Protein AF-A0A377XLL4-F1 (afdb_monomer)

pLDDT: mean 74.15, std 14.85, range [44.78, 93.25]

Solvent-accessible surface area (backbone atoms only — not comparable to full-atom values): 8878 Å² total; per-residue (Å²): 136,79,81,67,63,63,63,55,66,73,68,58,75,68,44,77,50,77,46,79,46,88,62,40,60,24,64,62,47,34,65,64,50,58,79,74,49,58,101,82,34,48,68,43,48,42,79,92,71,27,22,37,39,40,33,27,49,80,82,51,47,65,57,53,51,52,51,53,56,68,60,42,49,79,80,82,84,80,87,85,85,81,85,87,83,84,81,74,84,82,83,76,80,70,84,56,77,51,78,52,80,68,82,76,92,68,77,95,84,69,95,72,87,76,68,77,52,78,56,83,62,77,88,80,81,88,72,84,85,79,130

Organism: Klebsiella pneumoniae (NCBI:txid573)

Structure (mmCIF, N/CA/C/O backbone):
data_AF-A0A377XLL4-F1
#
_entry.id   AF-A0A377XLL4-F1
#
loop_
_atom_site.group_PDB
_atom_site.id
_atom_site.type_symbol
_atom_site.label_atom_id
_atom_site.label_alt_id
_atom_site.label_comp_id
_atom_site.label_asym_id
_atom_site.label_entity_id
_atom_site.label_seq_id
_atom_site.pdbx_PDB_ins_code
_atom_site.Cartn_x
_atom_site.Cartn_y
_atom_site.Cartn_z
_atom_site.occupancy
_atom_site.B_iso_or_equiv
_atom_site.auth_seq_id
_atom_site.auth_comp_id
_atom_site.auth_asym_id
_atom_site.auth_atom_id
_atom_site.pdbx_PDB_model_num
ATOM 1 N N . MET A 1 1 ? -34.775 22.645 13.229 1.00 46.94 1 MET A N 1
ATOM 2 C CA . MET A 1 1 ? -33.430 22.134 12.867 1.00 46.94 1 MET A CA 1
ATOM 3 C C . MET A 1 1 ? -32.904 21.303 14.045 1.00 46.94 1 MET A C 1
ATOM 5 O O . MET A 1 1 ? -32.614 21.874 15.082 1.00 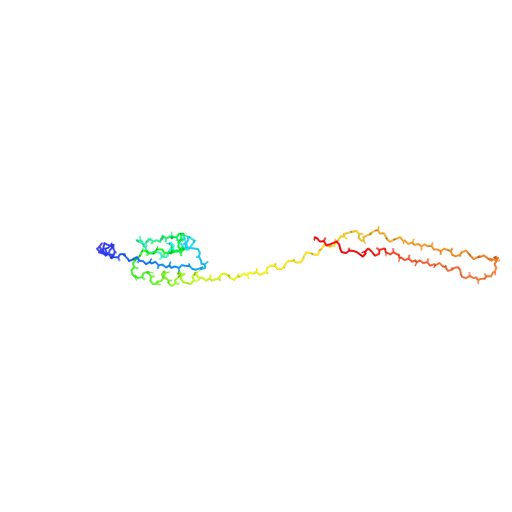46.94 1 MET A O 1
ATOM 9 N N . LYS A 1 2 ? -32.952 19.959 13.990 1.00 44.78 2 LYS A N 1
ATOM 10 C CA . LYS A 1 2 ? -32.776 19.084 15.178 1.00 44.78 2 LYS A CA 1
ATOM 11 C C . LYS A 1 2 ? -31.280 18.824 15.485 1.00 44.78 2 LYS A C 1
ATOM 13 O O . LYS A 1 2 ? -30.652 18.095 14.716 1.00 44.78 2 LYS A O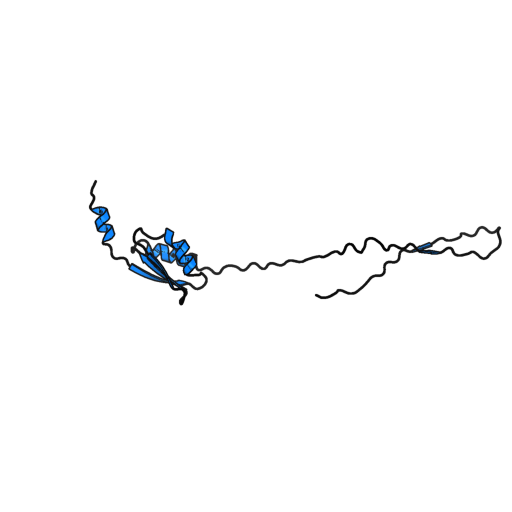 1
ATOM 18 N N . PRO A 1 3 ? -30.711 19.306 16.611 1.00 57.09 3 PRO A N 1
ATOM 19 C CA . PRO A 1 3 ? -29.283 19.140 16.934 1.00 57.09 3 PRO A CA 1
ATOM 20 C C . PRO A 1 3 ? -28.869 17.698 17.314 1.00 57.09 3 PRO A C 1
ATOM 22 O O . PRO A 1 3 ? -27.685 17.401 17.449 1.00 57.09 3 PRO A O 1
ATOM 25 N N . ASN A 1 4 ? -29.818 16.759 17.421 1.00 60.62 4 ASN A N 1
ATOM 26 C CA . ASN A 1 4 ? -29.582 15.390 17.908 1.00 60.62 4 ASN A CA 1
ATOM 27 C C . ASN A 1 4 ? -29.058 14.374 16.873 1.00 60.62 4 ASN A C 1
ATOM 29 O O . ASN A 1 4 ? -28.800 13.224 17.230 1.00 60.62 4 ASN A O 1
ATOM 33 N N . ARG A 1 5 ? -28.909 14.733 15.589 1.00 61.66 5 ARG A N 1
ATOM 34 C CA . ARG A 1 5 ? -28.422 13.778 14.567 1.00 61.66 5 ARG A CA 1
ATOM 35 C C . ARG A 1 5 ? -26.896 13.620 14.593 1.00 61.66 5 ARG A C 1
ATOM 37 O O . ARG A 1 5 ? -26.409 12.509 14.420 1.00 61.66 5 ARG A O 1
ATOM 44 N N . ARG A 1 6 ? -26.161 14.701 14.890 1.00 59.94 6 ARG A N 1
ATOM 45 C CA . ARG A 1 6 ? -24.685 14.715 14.958 1.00 59.94 6 ARG A CA 1
ATOM 46 C C . ARG A 1 6 ? -24.147 13.875 16.124 1.00 59.94 6 ARG A C 1
ATOM 48 O O . ARG A 1 6 ? -23.275 13.043 15.912 1.00 59.94 6 ARG A O 1
ATOM 55 N N . LYS A 1 7 ? -24.759 13.999 17.311 1.00 56.84 7 LYS A N 1
ATOM 56 C CA . LYS A 1 7 ? -24.379 13.220 18.506 1.00 56.84 7 LYS A CA 1
ATOM 57 C C . LYS A 1 7 ? -24.560 11.709 18.327 1.00 56.84 7 LYS A C 1
ATOM 59 O O . LYS A 1 7 ? -23.756 10.935 18.825 1.00 56.84 7 LYS A O 1
ATOM 64 N N . ARG A 1 8 ? -25.591 11.279 17.587 1.00 58.38 8 ARG A N 1
ATOM 65 C CA . ARG A 1 8 ? -25.831 9.851 17.324 1.00 58.38 8 ARG A CA 1
ATOM 66 C C . ARG A 1 8 ? -24.768 9.243 16.416 1.00 58.38 8 ARG A C 1
ATOM 68 O O . ARG A 1 8 ? -24.333 8.137 16.691 1.00 58.38 8 ARG A O 1
ATOM 75 N N . LEU A 1 9 ? -24.331 9.979 15.390 1.00 58.22 9 LEU A N 1
ATOM 76 C CA . LEU A 1 9 ? -23.264 9.538 14.483 1.00 58.22 9 LEU A CA 1
ATOM 77 C C . LEU A 1 9 ? -21.913 9.396 15.208 1.00 58.22 9 LEU A C 1
ATOM 79 O O . LEU A 1 9 ? -21.134 8.506 14.894 1.00 58.22 9 LEU A O 1
ATOM 83 N N . GLN A 1 10 ? -21.677 10.213 16.239 1.00 60.38 10 GLN A N 1
ATOM 84 C CA . GLN A 1 10 ? -20.501 10.120 17.113 1.00 60.38 10 GLN A CA 1
ATOM 85 C C . GLN A 1 10 ? -20.469 8.881 18.028 1.00 60.38 10 GLN A C 1
ATOM 87 O O . GLN A 1 10 ? -19.409 8.565 18.558 1.00 60.38 10 GLN A O 1
ATOM 92 N N . ASN A 1 11 ? -21.583 8.165 18.203 1.00 61.16 11 ASN A N 1
ATOM 93 C CA . ASN A 1 11 ? -21.650 6.972 19.054 1.00 61.16 11 ASN A CA 1
ATOM 94 C C . ASN A 1 11 ? -21.684 5.655 18.266 1.00 61.16 11 ASN A C 1
ATOM 96 O O . ASN A 1 11 ? -21.846 4.600 18.877 1.00 61.16 11 ASN A O 1
ATOM 100 N N . LEU A 1 12 ? -21.535 5.678 16.934 1.00 69.50 12 LEU A N 1
ATOM 101 C CA . LEU A 1 12 ? -21.358 4.426 16.198 1.00 69.50 12 LEU A CA 1
ATOM 102 C C . LEU A 1 12 ? -19.985 3.814 16.525 1.00 69.50 12 LEU A C 1
ATOM 104 O O . LEU A 1 12 ? -19.007 4.563 16.679 1.00 69.50 12 LEU A O 1
ATOM 108 N N . PRO A 1 13 ? -19.915 2.475 16.648 1.00 77.75 13 PRO A N 1
ATOM 109 C CA . PRO A 1 13 ? -18.663 1.780 16.887 1.00 77.75 13 PRO A CA 1
ATOM 110 C C . PRO A 1 13 ? -17.757 1.937 15.665 1.00 77.75 13 PRO A C 1
ATOM 112 O O . PRO A 1 13 ? -18.145 1.603 14.546 1.00 77.75 13 PRO A O 1
ATOM 115 N N . LEU A 1 14 ? -16.549 2.446 15.900 1.00 84.25 14 LEU A N 1
ATOM 116 C CA . LEU A 1 14 ? -15.487 2.428 14.901 1.00 84.25 14 LEU A CA 1
ATOM 117 C C . LEU A 1 14 ? -14.989 0.993 14.770 1.00 84.25 14 LEU A C 1
ATOM 119 O O . LEU A 1 14 ? -14.726 0.334 15.779 1.00 84.25 14 LEU A O 1
ATOM 123 N N . GLN A 1 15 ? -14.852 0.526 13.540 1.00 87.62 15 GLN A N 1
ATOM 124 C CA . GLN A 1 15 ? -14.301 -0.786 13.240 1.00 87.62 15 GLN A CA 1
ATOM 125 C C . GLN A 1 15 ? -12.845 -0.620 12.815 1.00 87.62 15 GLN A C 1
ATOM 127 O O . GLN A 1 15 ? -12.491 0.363 12.164 1.00 87.62 15 GLN A O 1
ATOM 132 N N . ALA A 1 16 ? -11.999 -1.554 13.242 1.00 88.94 16 ALA A N 1
ATOM 133 C CA . ALA A 1 16 ? -10.591 -1.583 12.882 1.00 88.94 16 ALA A CA 1
ATOM 134 C C . ALA A 1 16 ? -10.344 -2.747 11.922 1.00 88.94 16 ALA A C 1
ATOM 136 O O . ALA A 1 16 ? -10.656 -3.892 12.247 1.00 88.94 16 ALA A O 1
ATOM 137 N N . GLU A 1 17 ? -9.767 -2.448 10.766 1.00 88.69 17 GLU A N 1
ATOM 138 C CA . GLU A 1 17 ? -9.317 -3.426 9.786 1.00 88.69 17 GLU A CA 1
ATOM 139 C C . GLU A 1 17 ? -7.832 -3.230 9.486 1.00 88.69 17 GLU A C 1
ATOM 141 O O . GLU A 1 17 ? -7.290 -2.128 9.569 1.00 88.69 17 GLU A O 1
ATOM 146 N N . SER A 1 18 ? -7.164 -4.323 9.129 1.00 90.19 18 SER A N 1
ATOM 147 C CA . SER A 1 18 ? -5.763 -4.314 8.720 1.00 90.19 18 SER A CA 1
ATOM 148 C C . SER A 1 18 ? -5.622 -4.906 7.326 1.00 90.19 18 SER A C 1
ATOM 150 O O . SER A 1 18 ? -6.103 -6.015 7.084 1.00 90.19 18 SE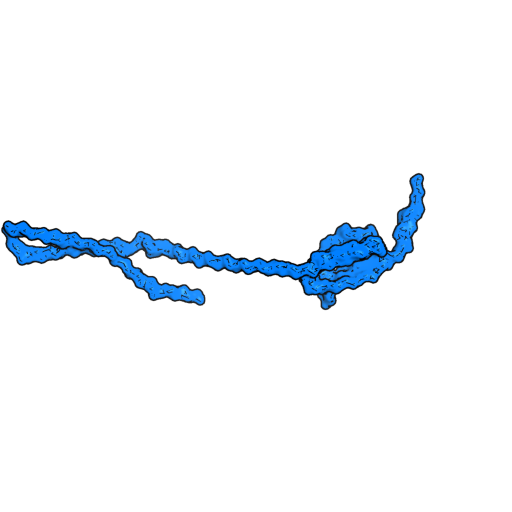R A O 1
ATOM 152 N N . VAL A 1 19 ? -4.913 -4.211 6.443 1.00 90.38 19 VAL A N 1
ATOM 153 C CA . VAL A 1 19 ? -4.617 -4.651 5.074 1.00 90.38 19 VAL A CA 1
ATOM 154 C C . VAL A 1 19 ? -3.105 -4.809 4.932 1.00 90.38 19 VAL A C 1
ATOM 156 O O . VAL A 1 19 ? -2.351 -3.948 5.374 1.00 90.38 19 VAL A O 1
ATOM 159 N N . THR A 1 20 ? -2.652 -5.928 4.365 1.00 91.56 20 THR A N 1
ATOM 160 C CA . THR A 1 20 ? -1.223 -6.157 4.082 1.00 91.56 20 THR A CA 1
ATOM 161 C C . THR A 1 20 ? -0.938 -5.776 2.638 1.00 91.56 20 THR A C 1
ATOM 163 O O . THR A 1 20 ? -1.685 -6.201 1.759 1.00 91.56 20 THR A O 1
ATOM 166 N N . LEU A 1 21 ? 0.114 -4.988 2.421 1.00 90.12 21 LEU A N 1
ATOM 167 C CA . LEU A 1 21 ? 0.526 -4.484 1.112 1.00 90.12 21 LEU A CA 1
ATOM 168 C C . LEU A 1 21 ? 1.786 -5.219 0.645 1.00 90.12 21 LEU A C 1
ATOM 170 O O . LEU A 1 21 ? 2.666 -5.523 1.458 1.00 90.12 21 LEU A O 1
ATOM 174 N N . HIS A 1 22 ? 1.874 -5.511 -0.649 1.00 89.31 22 HIS A N 1
ATOM 175 C CA . HIS A 1 22 ? 2.945 -6.336 -1.223 1.00 89.31 22 HIS A CA 1
ATOM 176 C C . HIS A 1 22 ? 3.889 -5.533 -2.114 1.00 89.31 22 HIS A C 1
ATOM 178 O O . HIS A 1 22 ? 5.093 -5.777 -2.101 1.00 89.31 22 HIS A O 1
ATOM 184 N N . PHE A 1 23 ? 3.350 -4.586 -2.875 1.00 86.69 23 PHE A N 1
ATOM 185 C CA . PHE A 1 23 ? 4.079 -3.785 -3.852 1.00 86.69 23 PHE A CA 1
ATOM 186 C C . PHE A 1 23 ? 4.216 -2.334 -3.397 1.00 86.69 23 PHE A C 1
ATOM 188 O O . PHE A 1 23 ? 5.275 -1.736 -3.575 1.00 86.69 23 PHE A O 1
ATOM 195 N N . ALA A 1 24 ? 3.167 -1.773 -2.796 1.00 87.44 24 ALA A N 1
ATOM 196 C CA . ALA A 1 24 ? 3.152 -0.383 -2.364 1.00 87.44 24 ALA A CA 1
ATOM 197 C C . ALA A 1 24 ? 3.641 -0.199 -0.914 1.00 87.44 24 ALA A C 1
ATOM 199 O O . ALA A 1 24 ? 3.489 -1.084 -0.069 1.00 87.44 24 ALA A O 1
ATOM 200 N N . ASP A 1 25 ? 4.210 0.973 -0.615 1.00 89.75 25 ASP A N 1
ATOM 201 C CA . ASP A 1 25 ? 4.666 1.340 0.732 1.00 89.75 25 ASP A CA 1
ATOM 202 C C . ASP A 1 25 ? 3.487 1.823 1.595 1.00 89.75 25 ASP A C 1
ATOM 204 O O . ASP A 1 25 ? 2.790 2.787 1.252 1.00 89.75 25 ASP A O 1
ATOM 208 N N . ALA A 1 26 ? 3.270 1.169 2.740 1.00 90.62 26 ALA A N 1
ATOM 209 C CA . ALA A 1 26 ? 2.219 1.511 3.691 1.00 90.62 26 ALA A CA 1
ATOM 210 C C . ALA A 1 26 ? 2.296 2.961 4.192 1.00 90.62 26 ALA A C 1
ATOM 212 O O . ALA A 1 26 ? 1.253 3.564 4.445 1.00 90.62 26 ALA A O 1
ATOM 213 N N . GLU A 1 27 ? 3.491 3.536 4.347 1.00 91.25 27 GLU A N 1
ATOM 214 C CA . GLU A 1 27 ? 3.678 4.900 4.852 1.00 91.25 27 GLU A CA 1
ATOM 215 C C . GLU A 1 27 ? 3.220 5.945 3.823 1.00 91.25 27 GLU A C 1
ATOM 217 O O . GLU A 1 27 ? 2.544 6.919 4.167 1.00 91.25 27 GLU A O 1
ATOM 222 N N . GLU A 1 28 ? 3.497 5.699 2.544 1.00 89.62 28 GLU A N 1
ATOM 223 C CA . GLU A 1 28 ? 3.035 6.537 1.434 1.00 89.62 28 GLU A CA 1
ATOM 224 C C . GLU A 1 28 ? 1.525 6.387 1.197 1.00 89.62 28 GLU A C 1
ATOM 226 O O . GLU A 1 28 ? 0.808 7.377 0.985 1.00 89.62 28 GLU A O 1
ATOM 231 N N . LEU A 1 29 ? 0.993 5.167 1.329 1.00 88.69 29 LEU A N 1
ATOM 232 C CA . LEU A 1 29 ? -0.452 4.944 1.294 1.00 88.69 29 LEU A CA 1
ATOM 233 C C . LEU A 1 29 ? -1.156 5.614 2.480 1.00 88.69 29 LEU A C 1
ATOM 235 O O . LEU A 1 29 ? -2.208 6.220 2.304 1.00 88.69 29 LEU A O 1
ATOM 239 N N . ALA A 1 30 ? -0.581 5.602 3.682 1.00 90.31 30 ALA A N 1
ATOM 240 C CA . ALA A 1 30 ? -1.184 6.280 4.828 1.00 90.31 30 ALA A CA 1
ATOM 241 C C . ALA A 1 30 ? -1.285 7.804 4.629 1.00 90.31 30 ALA A C 1
ATOM 243 O O . ALA A 1 30 ? -2.289 8.416 5.006 1.00 90.31 30 ALA A O 1
ATOM 244 N N . LYS A 1 31 ? -0.287 8.423 3.987 1.00 89.44 31 LYS A N 1
ATOM 245 C CA . LYS A 1 31 ? -0.300 9.861 3.660 1.00 89.44 31 LYS A CA 1
ATOM 246 C C . LYS A 1 31 ? -1.351 10.204 2.601 1.00 89.44 31 LYS A C 1
ATOM 248 O O . LYS A 1 31 ? -2.055 11.205 2.736 1.00 89.44 31 LYS A O 1
ATOM 253 N N . SER A 1 32 ? -1.473 9.385 1.558 1.00 88.31 32 SER A N 1
ATOM 254 C CA . SER A 1 32 ? -2.428 9.612 0.462 1.00 88.31 32 SER A CA 1
ATOM 255 C C . SER A 1 32 ? -3.875 9.280 0.854 1.00 88.31 32 SER A C 1
ATOM 257 O O . SER A 1 32 ? -4.791 10.050 0.554 1.00 88.31 32 SER A O 1
ATOM 259 N N . GLY A 1 33 ? -4.076 8.192 1.600 1.00 83.56 33 GLY A N 1
ATOM 260 C CA . GLY A 1 33 ? -5.378 7.695 2.048 1.00 83.56 33 GLY A CA 1
ATOM 261 C C . GLY A 1 33 ? -6.022 8.509 3.169 1.00 83.56 33 GLY A C 1
ATOM 262 O O . GLY A 1 33 ? -7.229 8.406 3.382 1.00 83.56 33 GLY A O 1
ATOM 263 N N . GLY A 1 34 ? -5.267 9.378 3.851 1.00 84.56 34 GLY A N 1
ATOM 264 C CA . GLY A 1 34 ? -5.792 10.230 4.923 1.00 84.56 34 GLY A CA 1
ATOM 265 C C . GLY A 1 34 ? -6.962 11.132 4.498 1.00 84.56 34 GLY A C 1
ATOM 266 O O . GLY A 1 34 ? -7.808 11.473 5.320 1.00 84.56 34 GLY A O 1
ATOM 267 N N . LYS A 1 35 ? -7.060 11.476 3.206 1.00 83.81 35 LYS A N 1
ATOM 268 C CA . LYS A 1 35 ? -8.155 12.292 2.647 1.00 83.81 35 LYS A CA 1
ATOM 269 C C . LYS A 1 35 ? -9.468 11.526 2.455 1.00 83.81 35 LYS A C 1
ATOM 271 O O . LYS A 1 35 ? -10.505 12.156 2.279 1.00 83.81 35 LYS A O 1
ATOM 276 N N . LEU A 1 36 ? -9.418 10.195 2.449 1.00 84.19 36 LEU A N 1
ATOM 277 C CA . LEU A 1 36 ? -10.570 9.323 2.202 1.00 84.19 36 LEU A CA 1
ATOM 278 C C . LEU A 1 36 ? -11.287 8.912 3.500 1.00 84.19 36 LEU A C 1
ATOM 280 O O . LEU A 1 36 ? -12.350 8.298 3.442 1.00 84.19 36 LEU A O 1
ATOM 284 N N . LEU A 1 37 ? -10.711 9.248 4.659 1.00 86.44 37 LEU A N 1
ATOM 285 C CA . LEU A 1 37 ? -11.240 8.915 5.981 1.00 86.44 37 LEU A CA 1
ATOM 286 C C . LEU A 1 37 ? -12.479 9.746 6.349 1.00 86.44 37 LEU A C 1
ATOM 288 O O . LEU A 1 37 ? -12.617 10.911 5.969 1.00 86.44 37 LEU A O 1
ATOM 292 N N . SER A 1 38 ? -13.346 9.175 7.186 1.00 85.19 38 SER A N 1
ATOM 293 C CA . SER A 1 38 ? -14.406 9.916 7.883 1.00 85.19 38 SER A CA 1
ATOM 294 C C . SER A 1 38 ? -13.816 10.930 8.870 1.00 85.19 38 SER A C 1
ATOM 296 O O . SER A 1 38 ? -12.668 10.834 9.301 1.00 85.19 38 SER A O 1
ATOM 298 N N . ALA A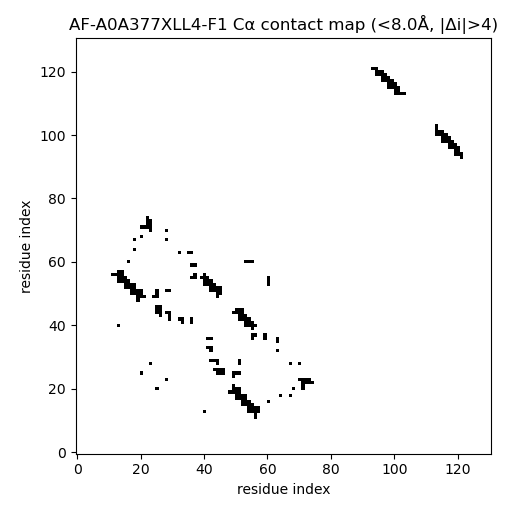 1 39 ? -14.646 11.854 9.359 1.00 83.69 39 ALA A N 1
ATOM 299 C CA . ALA A 1 39 ? -14.256 12.871 10.343 1.00 83.69 39 ALA A CA 1
ATOM 300 C C . ALA A 1 39 ? -13.721 12.307 11.681 1.00 83.69 39 ALA A C 1
ATOM 302 O O . ALA A 1 39 ? -13.184 13.054 12.495 1.00 83.69 39 ALA A O 1
ATOM 303 N N . ARG A 1 40 ? -13.919 11.009 11.944 1.00 82.88 40 ARG A N 1
ATOM 304 C CA . ARG A 1 40 ? -13.427 10.287 13.132 1.00 82.88 40 ARG A CA 1
ATOM 305 C C . ARG A 1 40 ? -12.463 9.149 12.782 1.00 82.88 40 ARG A C 1
ATOM 307 O O . ARG A 1 40 ? -12.050 8.423 13.687 1.00 82.88 40 ARG A O 1
ATOM 314 N N . GLY A 1 41 ? -12.189 8.954 11.494 1.00 86.31 41 GLY A N 1
ATOM 315 C CA . GLY A 1 41 ? -11.357 7.873 11.002 1.00 86.31 41 GLY A CA 1
ATOM 316 C C . GLY A 1 41 ? -9.884 8.129 11.306 1.00 86.31 41 GLY A C 1
ATOM 317 O O . GLY A 1 41 ? -9.438 9.274 11.361 1.00 86.31 41 GLY A O 1
ATOM 318 N N . HIS A 1 42 ? -9.124 7.060 11.510 1.00 89.50 42 HIS A N 1
ATOM 319 C CA . HIS A 1 42 ? -7.675 7.112 11.654 1.00 89.50 42 HIS A CA 1
ATOM 320 C C . HIS A 1 42 ? -7.035 6.050 10.766 1.00 89.50 42 HIS A C 1
ATOM 322 O O . HIS A 1 42 ? -7.423 4.883 10.796 1.00 89.50 42 HIS A O 1
ATOM 328 N N . LEU A 1 43 ? -6.026 6.469 10.007 1.00 90.88 43 LEU A N 1
ATOM 329 C CA . LEU A 1 43 ? -5.161 5.602 9.217 1.00 90.88 43 LEU A CA 1
ATOM 330 C C . LEU A 1 43 ? -3.754 5.585 9.817 1.00 90.88 43 LEU A C 1
ATOM 332 O O . LEU A 1 43 ? -3.239 6.643 10.177 1.00 90.88 43 LEU A O 1
ATOM 336 N N . MET A 1 44 ? -3.153 4.409 9.958 1.00 91.19 44 MET A N 1
ATOM 337 C CA . MET A 1 44 ? -1.803 4.233 10.492 1.00 91.19 44 MET A CA 1
ATOM 338 C C . MET A 1 44 ? -1.056 3.176 9.681 1.00 91.19 44 MET A C 1
ATOM 340 O O . MET A 1 44 ? -1.628 2.151 9.323 1.00 91.19 44 MET A O 1
ATOM 344 N N . ALA A 1 45 ? 0.221 3.416 9.403 1.00 93.06 45 ALA A N 1
ATOM 345 C CA . ALA A 1 45 ? 1.088 2.456 8.732 1.00 93.06 45 ALA A CA 1
ATOM 346 C C . ALA A 1 45 ? 1.972 1.728 9.751 1.00 93.06 45 ALA A C 1
ATOM 348 O O . ALA A 1 45 ? 2.614 2.368 10.584 1.00 93.06 45 ALA A O 1
ATOM 349 N N . ASP A 1 46 ? 2.039 0.400 9.664 1.00 93.25 46 ASP A N 1
ATOM 350 C CA . ASP A 1 46 ? 3.080 -0.403 10.303 1.00 93.25 46 ASP A CA 1
ATOM 351 C C . ASP A 1 46 ? 4.175 -0.720 9.279 1.00 93.25 46 ASP A C 1
ATOM 353 O O . ASP A 1 46 ? 4.038 -1.611 8.436 1.00 93.25 46 ASP A O 1
ATOM 357 N N . LYS A 1 47 ? 5.293 0.000 9.401 1.00 89.31 47 LYS A N 1
ATOM 358 C CA . LYS A 1 47 ? 6.476 -0.135 8.547 1.00 89.31 47 LYS A CA 1
ATOM 359 C C . LYS A 1 47 ? 7.140 -1.508 8.641 1.00 89.31 47 LYS A C 1
ATOM 361 O O . LYS A 1 47 ? 7.712 -1.979 7.666 1.00 89.31 47 LYS A O 1
ATOM 366 N N . ARG A 1 48 ? 7.081 -2.173 9.799 1.00 91.44 48 ARG A N 1
ATOM 367 C CA . ARG A 1 48 ? 7.763 -3.461 10.000 1.00 91.44 48 ARG A CA 1
ATOM 368 C C . ARG A 1 48 ? 7.095 -4.580 9.205 1.00 91.44 48 ARG A C 1
ATOM 370 O O . ARG A 1 48 ? 7.768 -5.517 8.791 1.00 91.44 48 ARG A O 1
ATOM 377 N N . THR A 1 49 ? 5.775 -4.512 9.042 1.00 90.94 49 THR A N 1
ATOM 378 C CA . THR A 1 49 ? 4.985 -5.550 8.360 1.00 90.94 49 THR A CA 1
ATOM 379 C C . THR A 1 49 ? 4.395 -5.102 7.030 1.00 90.94 49 THR A C 1
ATOM 381 O O . THR A 1 49 ? 3.683 -5.884 6.406 1.00 90.94 49 THR A O 1
ATOM 384 N N . ASN A 1 50 ? 4.688 -3.868 6.607 1.00 91.88 50 ASN A N 1
ATOM 385 C CA . ASN A 1 50 ? 4.063 -3.197 5.471 1.00 91.88 50 ASN A CA 1
ATOM 386 C C . ASN A 1 50 ? 2.528 -3.324 5.499 1.00 91.88 50 ASN A C 1
ATOM 388 O O . ASN A 1 50 ? 1.882 -3.767 4.547 1.00 91.88 50 ASN A O 1
ATOM 392 N N . ARG A 1 51 ? 1.940 -3.007 6.659 1.00 92.75 51 ARG A N 1
ATOM 393 C CA . ARG A 1 51 ? 0.494 -3.107 6.888 1.00 92.75 51 ARG A CA 1
ATOM 394 C C . ARG A 1 51 ? -0.133 -1.743 7.072 1.00 92.75 51 ARG A C 1
ATOM 396 O O . ARG A 1 51 ? 0.379 -0.901 7.805 1.00 92.75 51 ARG A O 1
ATOM 403 N N . LEU A 1 52 ? -1.300 -1.574 6.469 1.00 92.50 52 LEU A N 1
ATOM 404 C CA . LEU A 1 52 ? -2.160 -0.420 6.653 1.00 92.50 52 LEU A CA 1
ATOM 405 C C . LEU A 1 52 ? -3.240 -0.758 7.685 1.00 92.50 52 LEU A C 1
ATOM 407 O O . LEU A 1 52 ? -4.057 -1.657 7.483 1.00 92.50 52 LEU A O 1
ATOM 411 N N . LEU A 1 53 ? -3.224 -0.048 8.807 1.00 92.38 53 LEU A N 1
ATOM 412 C CA . LEU A 1 53 ? -4.204 -0.134 9.883 1.00 92.38 53 LEU A CA 1
ATOM 413 C C . LEU A 1 53 ? -5.240 0.971 9.682 1.00 92.38 53 LEU A C 1
ATOM 415 O O . LEU A 1 53 ? -4.931 2.159 9.787 1.00 92.38 53 LEU A O 1
ATOM 419 N N . ILE A 1 54 ? -6.474 0.575 9.396 1.00 91.94 54 ILE A N 1
ATOM 420 C CA . ILE A 1 54 ? -7.587 1.472 9.101 1.00 91.94 54 ILE A CA 1
ATOM 421 C C . ILE A 1 54 ? -8.589 1.365 10.243 1.00 91.94 54 ILE A C 1
ATOM 423 O O . ILE A 1 54 ? -9.051 0.276 10.575 1.00 91.94 54 ILE A O 1
ATOM 427 N N . ARG A 1 55 ? -8.966 2.494 10.836 1.00 90.94 55 ARG A N 1
ATOM 428 C CA . ARG A 1 55 ? -10.026 2.560 11.840 1.00 90.94 55 ARG A CA 1
ATOM 429 C C . ARG A 1 55 ? -11.057 3.589 11.417 1.00 90.94 55 ARG A C 1
ATOM 431 O O . ARG A 1 55 ? -10.784 4.780 11.503 1.00 90.94 55 ARG A O 1
ATOM 438 N N . ASP A 1 56 ? -12.233 3.145 10.988 1.00 89.25 56 ASP A N 1
ATOM 439 C CA . ASP A 1 56 ? -13.279 4.036 10.476 1.00 89.25 56 ASP A CA 1
ATOM 440 C C . ASP A 1 56 ? -14.696 3.454 10.680 1.00 89.25 56 ASP A C 1
ATOM 442 O O . ASP A 1 56 ? -14.888 2.370 11.238 1.00 89.25 56 ASP A O 1
ATOM 446 N N . ASP A 1 57 ? -15.713 4.202 10.263 1.00 88.50 57 ASP A N 1
ATOM 447 C CA . ASP A 1 57 ? -17.096 3.771 10.160 1.00 88.50 57 ASP A CA 1
ATOM 448 C C . ASP A 1 57 ? -17.226 2.625 9.142 1.00 88.50 57 ASP A C 1
ATOM 450 O O . ASP A 1 57 ? -16.663 2.668 8.045 1.00 88.50 57 ASP A O 1
ATOM 454 N N . ALA A 1 58 ? -18.095 1.656 9.440 1.00 85.81 58 ALA A N 1
ATOM 455 C CA . ALA A 1 58 ? -18.347 0.484 8.589 1.00 85.81 58 ALA A CA 1
ATOM 456 C C . ALA A 1 58 ? -18.787 0.811 7.144 1.00 85.81 58 ALA A C 1
ATOM 458 O O . ALA A 1 58 ? -18.778 -0.053 6.274 1.00 85.81 58 ALA A O 1
ATOM 459 N N . ARG A 1 59 ? -19.199 2.057 6.877 1.00 86.06 59 ARG A N 1
ATOM 460 C CA . ARG A 1 59 ? -19.594 2.528 5.540 1.00 86.06 59 ARG A CA 1
ATOM 461 C C . ARG A 1 59 ? -18.403 2.888 4.654 1.00 86.06 59 ARG A C 1
ATOM 463 O O . ARG A 1 59 ? -18.510 2.748 3.443 1.00 86.06 59 ARG A O 1
ATOM 470 N N . HIS A 1 60 ? -17.309 3.367 5.247 1.00 86.75 60 HIS A N 1
ATOM 471 C CA . HIS A 1 60 ? -16.125 3.829 4.516 1.00 86.75 60 HIS A CA 1
ATOM 472 C C . HIS A 1 60 ? -15.068 2.725 4.383 1.00 86.75 60 HIS A C 1
ATOM 474 O O . HIS A 1 60 ? -14.311 2.725 3.416 1.00 86.75 60 HIS A O 1
ATOM 480 N N . LEU A 1 61 ? -15.064 1.745 5.295 1.00 88.06 61 LEU A N 1
ATOM 481 C CA . LEU A 1 61 ? -14.119 0.622 5.282 1.00 88.06 61 LEU A CA 1
ATOM 482 C C . LEU A 1 61 ? -14.051 -0.146 3.947 1.00 88.06 61 LEU A C 1
ATOM 484 O O . LEU A 1 61 ? -12.939 -0.331 3.448 1.00 88.06 61 LEU A O 1
ATOM 488 N N . PRO A 1 62 ? -15.172 -0.542 3.306 1.00 90.19 62 PRO A N 1
ATOM 489 C CA . PRO A 1 62 ? -15.110 -1.274 2.040 1.00 90.19 62 PRO A CA 1
ATOM 490 C C . PRO A 1 62 ? -14.473 -0.453 0.913 1.00 90.19 62 PRO A C 1
ATOM 492 O O . PRO A 1 62 ? -13.703 -0.987 0.119 1.00 90.19 62 PRO A O 1
ATOM 495 N N . ALA A 1 63 ? -14.764 0.851 0.871 1.00 89.56 63 ALA A N 1
ATOM 496 C CA . ALA A 1 63 ? -14.208 1.761 -0.124 1.00 89.56 63 ALA A CA 1
ATOM 497 C C . ALA A 1 63 ? -12.701 1.970 0.085 1.00 89.56 63 ALA A C 1
ATOM 499 O O . ALA A 1 63 ? -11.941 1.903 -0.877 1.00 89.56 63 ALA A O 1
ATOM 500 N N . LEU A 1 64 ? -12.254 2.148 1.336 1.00 90.06 64 LEU A N 1
ATOM 501 C CA . LEU A 1 64 ? -10.826 2.257 1.655 1.00 90.06 64 LEU A CA 1
ATOM 502 C C . LEU A 1 64 ? -10.062 0.978 1.318 1.00 90.06 64 LEU A C 1
ATOM 504 O O . LEU A 1 64 ? -8.937 1.044 0.833 1.00 90.06 64 LEU A O 1
ATOM 508 N N . LYS A 1 65 ? -10.665 -0.186 1.563 1.00 89.94 65 LYS A N 1
ATOM 509 C CA . LYS A 1 65 ? -10.051 -1.473 1.243 1.00 89.94 65 LYS A CA 1
ATOM 510 C C . LYS A 1 65 ? -9.886 -1.665 -0.262 1.00 89.94 65 LYS A C 1
ATOM 512 O O . LYS A 1 65 ? -8.811 -2.068 -0.692 1.00 89.94 65 LYS A O 1
ATOM 517 N N . ALA A 1 66 ? -10.921 -1.358 -1.044 1.00 90.44 66 ALA A N 1
ATOM 518 C CA . ALA A 1 66 ? -10.854 -1.425 -2.503 1.00 90.44 66 ALA A CA 1
ATOM 519 C C . ALA A 1 66 ? -9.787 -0.468 -3.055 1.00 90.44 66 ALA A C 1
ATOM 521 O O . ALA A 1 66 ? -8.949 -0.874 -3.852 1.00 90.44 66 ALA A O 1
ATOM 522 N N . TRP A 1 67 ? -9.755 0.767 -2.550 1.00 91.25 67 TRP A N 1
ATOM 523 C CA . TRP A 1 67 ? -8.731 1.746 -2.905 1.00 91.25 67 TRP A CA 1
ATOM 524 C C . TRP A 1 67 ? -7.312 1.265 -2.564 1.00 91.25 67 TRP A C 1
ATOM 526 O O . TRP A 1 67 ? -6.413 1.359 -3.393 1.00 91.25 67 TRP A O 1
ATOM 536 N N . ALA A 1 68 ? -7.103 0.703 -1.369 1.00 89.19 68 ALA A N 1
ATOM 537 C CA . ALA A 1 68 ? -5.795 0.187 -0.971 1.00 89.19 68 ALA A CA 1
ATOM 538 C C . ALA A 1 68 ? -5.329 -0.967 -1.875 1.00 89.19 68 ALA A C 1
ATOM 540 O O . ALA A 1 68 ? -4.146 -1.054 -2.181 1.00 89.19 68 ALA A O 1
ATOM 541 N N . GLN A 1 69 ? -6.250 -1.824 -2.329 1.00 89.06 69 GLN A N 1
ATOM 542 C CA . GLN A 1 69 ? -5.950 -2.903 -3.277 1.00 89.06 69 GLN A CA 1
ATOM 543 C C . GLN A 1 69 ? -5.626 -2.385 -4.680 1.00 89.06 69 GLN A C 1
ATOM 545 O O . GLN A 1 69 ? -4.748 -2.929 -5.337 1.00 89.06 69 GLN A O 1
ATOM 550 N N . GLU A 1 70 ? -6.311 -1.337 -5.134 1.00 88.81 70 GLU A N 1
ATOM 551 C CA . GLU A 1 70 ? -6.046 -0.708 -6.431 1.00 88.81 70 GLU A CA 1
ATOM 552 C C . GLU A 1 70 ? -4.700 0.028 -6.449 1.00 88.81 70 GLU A C 1
ATOM 554 O O . GLU A 1 70 ? -4.031 0.073 -7.473 1.00 88.81 70 GLU A O 1
ATOM 559 N N . MET A 1 71 ? -4.263 0.563 -5.308 1.00 87.31 71 MET A N 1
ATOM 560 C CA . MET A 1 71 ? -2.948 1.194 -5.178 1.00 87.31 71 MET A CA 1
ATOM 561 C C . MET A 1 71 ? -1.800 0.187 -5.006 1.00 87.31 71 MET A C 1
ATOM 563 O O . MET A 1 71 ? -0.656 0.525 -5.308 1.00 87.31 71 MET A O 1
ATOM 567 N N . ASP A 1 72 ? -2.074 -1.035 -4.539 1.00 88.50 72 ASP A N 1
ATOM 568 C CA . ASP A 1 72 ? -1.081 -2.104 -4.349 1.00 88.50 72 ASP A CA 1
ATOM 569 C C . ASP A 1 72 ? -0.781 -2.851 -5.663 1.00 88.50 72 ASP A C 1
ATOM 571 O O . ASP A 1 72 ? -0.883 -4.075 -5.749 1.00 88.50 72 ASP A O 1
ATOM 575 N N . LEU A 1 73 ? -0.441 -2.104 -6.716 1.00 84.62 73 LEU A N 1
ATOM 576 C CA . LEU A 1 73 ? -0.092 -2.640 -8.032 1.00 84.62 73 LEU A CA 1
ATOM 577 C C . LEU A 1 73 ? 1.425 -2.572 -8.272 1.00 84.62 73 LEU A C 1
ATOM 579 O O . LEU A 1 73 ? 2.072 -1.594 -7.884 1.00 84.62 73 LEU A O 1
ATOM 583 N N . PRO A 1 74 ? 2.012 -3.572 -8.955 1.00 77.06 74 PRO A N 1
ATOM 584 C CA . PRO A 1 74 ? 3.415 -3.526 -9.334 1.00 77.06 74 PRO A CA 1
ATOM 585 C C . PRO A 1 74 ? 3.658 -2.383 -10.325 1.00 77.06 74 PRO A C 1
ATOM 587 O O . P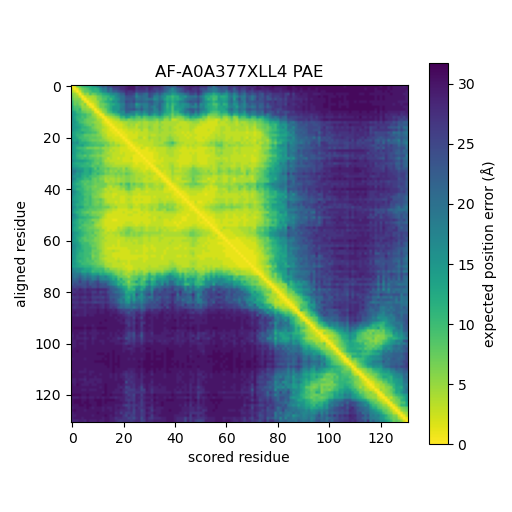RO A 1 74 ? 3.010 -2.293 -11.369 1.00 77.06 74 PRO A O 1
ATOM 590 N N . VAL A 1 75 ? 4.622 -1.517 -10.015 1.00 75.94 75 VAL A N 1
ATOM 591 C CA . VAL A 1 75 ? 5.062 -0.474 -10.946 1.00 75.94 75 VAL A CA 1
ATOM 592 C C . VAL A 1 75 ? 5.824 -1.109 -12.112 1.00 75.94 75 VAL A C 1
ATOM 594 O O . VAL A 1 75 ? 6.732 -1.916 -11.916 1.00 75.94 75 VAL A O 1
ATOM 597 N N . GLY A 1 76 ? 5.442 -0.760 -13.342 1.00 71.56 76 GLY A N 1
ATOM 598 C CA . GLY A 1 76 ? 6.148 -1.203 -14.542 1.00 71.56 76 GLY A CA 1
ATOM 599 C C . GLY A 1 76 ? 7.518 -0.537 -14.632 1.00 71.56 76 GLY A C 1
ATOM 600 O O . GLY A 1 76 ? 7.626 0.685 -14.527 1.00 71.56 76 GLY A O 1
ATOM 601 N N . GLN A 1 77 ? 8.572 -1.325 -14.825 1.00 64.69 77 GLN A N 1
ATOM 602 C CA . GLN A 1 77 ? 9.914 -0.788 -15.011 1.00 64.69 77 GLN A CA 1
ATOM 603 C C . GLN A 1 77 ? 10.103 -0.355 -16.470 1.00 64.69 77 GLN A C 1
ATOM 605 O O . GLN A 1 77 ? 9.861 -1.141 -17.385 1.00 64.69 77 GLN A O 1
ATOM 610 N N . VAL A 1 78 ? 10.530 0.893 -16.692 1.00 76.12 78 VAL A N 1
ATOM 611 C CA . VAL A 1 78 ? 10.947 1.367 -18.020 1.00 76.12 78 VAL A CA 1
ATOM 612 C C . VAL A 1 78 ? 12.434 1.082 -18.219 1.00 76.12 78 VAL A C 1
ATOM 614 O O . VAL A 1 78 ? 13.262 1.463 -17.393 1.00 76.12 78 VAL A O 1
ATOM 617 N N . GLU A 1 79 ? 12.779 0.396 -19.306 1.00 71.44 79 GLU A N 1
ATOM 618 C CA . GLU A 1 79 ? 14.169 0.204 -19.719 1.00 71.44 79 GLU A CA 1
ATOM 619 C C . GLU A 1 79 ? 14.647 1.477 -20.430 1.00 71.44 79 GLU A C 1
ATOM 621 O O . GLU A 1 79 ? 14.133 1.844 -21.488 1.00 71.44 79 GLU A O 1
ATOM 626 N N . LEU A 1 80 ? 15.606 2.192 -19.834 1.00 69.38 80 LEU A N 1
ATOM 627 C CA . LEU A 1 80 ? 16.230 3.350 -20.472 1.00 69.38 80 LEU A CA 1
ATOM 628 C C . LEU A 1 80 ? 17.480 2.896 -21.234 1.00 69.38 80 LEU A C 1
ATOM 630 O O . LEU A 1 80 ? 18.535 2.695 -20.636 1.00 69.38 80 LEU A O 1
ATOM 634 N N . ALA A 1 81 ? 17.372 2.771 -22.557 1.00 72.25 81 ALA A N 1
ATOM 635 C CA . ALA A 1 81 ? 18.522 2.584 -23.438 1.00 72.25 81 ALA A CA 1
ATOM 636 C C . ALA A 1 81 ? 19.003 3.946 -23.966 1.00 72.25 81 ALA A C 1
ATOM 638 O O . ALA A 1 81 ? 18.291 4.625 -24.705 1.00 72.25 81 ALA A O 1
ATOM 639 N N . ALA A 1 82 ? 20.220 4.351 -23.594 1.00 79.94 82 ALA A N 1
ATOM 640 C CA . ALA A 1 82 ? 20.877 5.544 -24.124 1.00 79.94 82 ALA A CA 1
ATOM 641 C C . ALA A 1 82 ? 22.139 5.138 -24.897 1.00 79.94 82 ALA A C 1
ATOM 643 O O . ALA A 1 82 ? 23.037 4.508 -24.342 1.00 79.94 82 ALA A O 1
ATOM 644 N N . HIS A 1 83 ? 22.218 5.498 -26.179 1.00 78.62 83 HIS A N 1
ATOM 645 C CA . HIS A 1 83 ? 23.418 5.310 -26.998 1.00 78.62 83 HIS A CA 1
ATOM 646 C C . HIS A 1 83 ? 24.138 6.652 -27.148 1.00 78.62 83 HIS A C 1
ATOM 648 O O . HIS A 1 83 ? 23.637 7.563 -27.806 1.00 78.62 83 HIS A O 1
ATOM 654 N N . ILE A 1 84 ? 25.318 6.782 -26.539 1.00 78.06 84 ILE A N 1
ATOM 655 C CA . ILE A 1 84 ? 26.167 7.970 -26.680 1.00 78.06 84 ILE A CA 1
ATOM 656 C C . ILE A 1 84 ? 27.057 7.772 -27.911 1.00 78.06 84 ILE A C 1
ATOM 658 O O . ILE A 1 84 ? 27.944 6.921 -27.904 1.00 78.06 84 ILE A O 1
ATOM 662 N N . VAL A 1 85 ? 26.837 8.561 -28.966 1.00 73.62 85 VAL A N 1
ATOM 663 C CA . VAL A 1 85 ? 27.734 8.612 -30.131 1.00 73.62 85 VAL A CA 1
ATOM 664 C C . VAL A 1 85 ? 28.632 9.838 -29.989 1.00 73.62 85 VAL A C 1
ATOM 666 O O . VAL A 1 85 ? 28.176 10.968 -30.138 1.00 73.62 85 VAL A O 1
ATOM 669 N N . SER A 1 86 ? 29.910 9.615 -29.679 1.00 68.81 86 SER A N 1
ATOM 670 C CA . SER A 1 86 ? 30.927 10.670 -29.635 1.00 68.81 86 SER A CA 1
ATOM 671 C C . SER A 1 86 ? 31.652 10.738 -30.979 1.00 68.81 86 SER A C 1
ATOM 673 O O . SER A 1 86 ? 32.302 9.773 -31.382 1.00 68.81 86 SER A O 1
ATOM 675 N N . MET A 1 87 ? 31.535 11.864 -31.687 1.00 62.97 87 MET A N 1
ATOM 676 C CA . MET A 1 87 ? 32.370 12.182 -32.847 1.00 62.97 87 MET A CA 1
ATOM 677 C C . MET A 1 87 ? 33.441 13.177 -32.404 1.00 62.97 87 MET A C 1
ATOM 679 O O . MET A 1 87 ? 33.134 14.310 -32.047 1.00 62.97 87 MET A O 1
ATOM 683 N N . SER A 1 88 ? 34.704 12.759 -32.414 1.00 63.19 88 SER A N 1
ATOM 684 C CA . SER A 1 88 ? 35.831 13.656 -32.162 1.00 63.19 88 SER A CA 1
ATOM 685 C C . SER A 1 88 ? 36.096 14.539 -33.390 1.00 63.19 88 SER A C 1
ATOM 687 O O . SER A 1 88 ? 36.368 14.020 -34.473 1.00 63.19 88 SER A O 1
ATOM 689 N N . GLU A 1 89 ? 36.102 15.864 -33.215 1.00 58.06 89 GLU A N 1
ATOM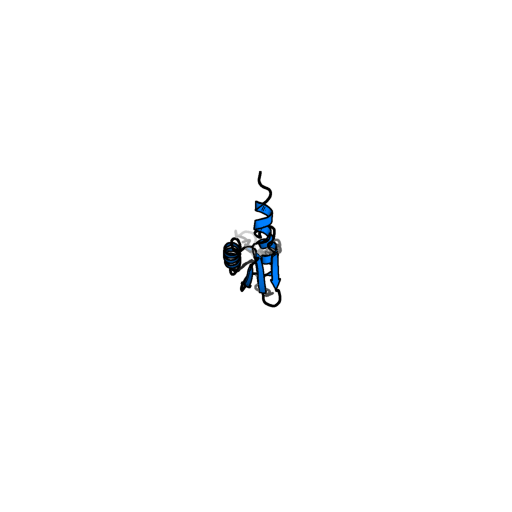 690 C CA . GLU A 1 89 ? 36.448 16.898 -34.218 1.00 58.06 89 GLU A CA 1
ATOM 691 C C . GLU A 1 89 ? 37.914 16.861 -34.716 1.00 58.06 89 GLU A C 1
ATOM 693 O O . GLU A 1 89 ? 38.395 17.778 -35.375 1.00 58.06 89 GLU A O 1
ATOM 698 N N . THR A 1 90 ? 38.664 15.793 -34.457 1.00 56.31 90 THR A N 1
ATOM 699 C CA . THR A 1 90 ? 40.058 15.644 -34.905 1.00 56.31 90 THR A CA 1
ATOM 700 C C . THR A 1 90 ? 40.204 15.086 -36.325 1.00 56.31 90 THR A C 1
ATOM 702 O O . THR A 1 90 ? 41.319 14.841 -36.770 1.00 56.31 90 THR A O 1
ATOM 705 N N . SER A 1 91 ? 39.113 14.941 -37.087 1.00 51.22 91 SER A N 1
ATOM 706 C CA . SER A 1 91 ? 39.161 14.622 -38.530 1.00 51.22 91 SER A CA 1
ATOM 707 C C . SER A 1 91 ? 39.113 15.851 -39.445 1.00 51.22 91 SER A C 1
ATOM 709 O O . SER A 1 91 ? 38.758 15.725 -40.612 1.00 51.22 91 SER A O 1
ATOM 711 N N . LEU A 1 92 ? 39.459 17.048 -38.957 1.00 54.47 92 LEU A N 1
ATOM 712 C CA . LEU A 1 92 ? 39.387 18.256 -39.787 1.00 54.47 92 LEU A CA 1
ATOM 713 C C . LEU A 1 92 ? 40.701 18.732 -40.412 1.00 54.47 92 LEU A C 1
ATOM 715 O O . LEU A 1 92 ? 40.628 19.610 -41.265 1.00 54.47 92 LEU A O 1
ATOM 719 N N . ARG A 1 93 ? 41.889 18.206 -40.079 1.00 55.16 93 ARG A N 1
ATOM 720 C CA . ARG A 1 93 ? 43.136 18.832 -40.571 1.00 55.16 93 ARG A CA 1
ATOM 721 C C . ARG A 1 93 ? 44.364 17.926 -40.590 1.00 55.16 93 ARG A C 1
ATOM 723 O O . ARG A 1 93 ? 45.313 18.225 -39.899 1.00 55.16 93 ARG A O 1
ATOM 730 N N . GLU A 1 94 ? 44.405 16.905 -41.446 1.00 56.19 94 GLU A N 1
ATOM 731 C CA . GLU A 1 94 ? 45.683 16.399 -42.003 1.00 56.19 94 GLU A CA 1
ATOM 732 C C . GLU A 1 94 ? 45.479 15.823 -43.420 1.00 56.19 94 GLU A C 1
ATOM 734 O O . GLU A 1 94 ? 45.917 14.724 -43.749 1.00 56.19 94 GLU A O 1
ATOM 739 N N . LEU A 1 95 ? 44.790 16.559 -44.299 1.00 59.72 95 LEU A N 1
ATOM 740 C CA . LEU A 1 95 ? 44.812 16.266 -45.738 1.00 59.72 95 LEU A CA 1
ATOM 741 C C . LEU A 1 95 ? 46.094 16.871 -46.330 1.00 59.72 95 LEU A C 1
ATOM 743 O O . LEU A 1 95 ? 46.089 17.970 -46.877 1.00 59.72 95 LEU A O 1
ATOM 747 N N . GLY A 1 96 ? 47.224 16.184 -46.160 1.00 60.16 96 GLY A N 1
ATOM 748 C CA . GLY A 1 96 ? 48.471 16.547 -46.832 1.00 60.16 96 GLY A CA 1
ATOM 749 C C . GLY A 1 96 ? 48.432 16.112 -48.297 1.00 60.16 96 GLY A C 1
ATOM 750 O O . GLY A 1 96 ? 48.375 14.914 -48.572 1.00 60.16 96 GLY A O 1
ATOM 751 N N . VAL A 1 97 ? 48.475 17.060 -49.238 1.00 68.69 97 VAL A N 1
ATOM 752 C CA . VAL A 1 97 ? 48.590 16.753 -50.673 1.00 68.69 97 VAL A CA 1
ATOM 753 C C . VAL A 1 97 ? 50.064 16.561 -51.019 1.00 68.69 97 VAL A C 1
ATOM 755 O O . VAL A 1 97 ? 50.874 17.471 -50.837 1.00 68.69 97 VAL A O 1
ATOM 758 N N . LYS A 1 98 ? 50.425 15.371 -51.505 1.00 63.69 98 LYS A N 1
ATOM 759 C CA . LYS A 1 98 ? 51.773 15.087 -52.007 1.00 63.69 98 LYS A CA 1
ATOM 760 C C . LYS A 1 98 ? 51.785 15.264 -53.519 1.00 63.69 98 LYS A C 1
ATOM 762 O O . LYS A 1 98 ? 51.096 14.539 -54.227 1.00 63.69 98 LYS A O 1
ATOM 767 N N . TRP A 1 99 ? 52.595 16.199 -53.997 1.00 63.22 99 TRP A N 1
ATOM 768 C CA . TRP A 1 99 ? 52.820 16.427 -55.421 1.00 63.22 99 TRP A CA 1
ATOM 769 C C . TRP A 1 99 ? 54.135 15.751 -55.810 1.00 63.22 99 TRP A C 1
ATOM 771 O O . TRP A 1 99 ? 55.164 16.000 -55.182 1.00 63.22 99 TRP A O 1
ATOM 781 N N . ARG A 1 100 ? 54.116 14.869 -56.812 1.00 63.66 100 ARG A N 1
ATOM 782 C CA . ARG A 1 100 ? 55.332 14.261 -57.375 1.00 63.66 100 ARG A CA 1
ATOM 783 C C . ARG A 1 100 ? 55.466 14.709 -58.824 1.00 63.66 100 ARG A C 1
ATOM 785 O O . ARG A 1 100 ? 54.616 14.379 -59.644 1.00 63.66 100 ARG A O 1
ATOM 792 N N . LEU A 1 101 ? 56.530 15.451 -59.122 1.00 64.81 101 LEU A N 1
ATOM 793 C CA . LEU A 1 101 ? 56.924 15.782 -60.488 1.00 64.81 101 LEU A CA 1
ATOM 794 C C . LEU A 1 101 ? 57.932 14.726 -60.947 1.00 64.81 101 LEU A C 1
ATOM 796 O O . LEU A 1 101 ? 59.008 14.602 -60.366 1.00 64.81 101 LEU A O 1
ATOM 800 N N . ALA A 1 102 ? 57.558 13.919 -61.938 1.00 62.28 102 ALA A N 1
ATOM 801 C CA . ALA A 1 102 ? 58.494 13.007 -62.580 1.00 62.28 102 ALA A CA 1
ATOM 802 C C . ALA A 1 102 ? 59.412 13.825 -63.498 1.00 62.28 102 ALA A C 1
ATOM 804 O O . ALA A 1 102 ? 58.944 14.437 -64.458 1.00 62.28 102 ALA A O 1
ATOM 805 N N . GLU A 1 103 ? 60.705 13.873 -63.181 1.00 56.50 103 GLU A N 1
ATOM 806 C CA . GLU A 1 103 ? 61.689 14.577 -63.999 1.00 56.50 103 GLU A CA 1
ATOM 807 C C . GLU A 1 103 ? 61.962 13.774 -65.275 1.00 56.50 103 GLU A C 1
ATOM 809 O O . GLU A 1 103 ? 62.485 12.658 -65.240 1.00 56.50 103 GLU A O 1
ATOM 814 N N . ALA A 1 104 ? 61.532 14.317 -66.414 1.00 58.25 104 ALA A N 1
ATOM 815 C CA . ALA A 1 104 ? 61.746 13.712 -67.718 1.00 58.25 104 ALA A CA 1
ATOM 816 C C . ALA A 1 104 ? 63.202 13.946 -68.148 1.00 58.25 104 ALA A C 1
ATOM 818 O O . ALA A 1 104 ? 63.563 15.026 -68.606 1.00 58.25 104 ALA A O 1
ATOM 819 N N . GLY A 1 105 ? 64.054 12.934 -67.988 1.00 58.31 105 GLY A N 1
ATOM 820 C CA . GLY A 1 105 ? 65.467 12.994 -68.370 1.00 58.31 105 GLY A CA 1
ATOM 821 C C . GLY A 1 105 ? 65.701 12.866 -69.878 1.00 58.31 105 GLY A C 1
ATOM 822 O O . GLY A 1 105 ? 66.282 11.873 -70.312 1.00 58.31 105 GLY A O 1
ATOM 823 N N . SER A 1 106 ? 65.249 13.817 -70.703 1.00 58.94 106 SER A N 1
ATOM 824 C CA . SER A 1 106 ? 65.552 13.832 -72.147 1.00 58.94 106 SER A CA 1
ATOM 825 C C . SER A 1 106 ? 65.484 15.234 -72.785 1.00 58.94 106 SER A C 1
ATOM 827 O O . SER A 1 106 ? 64.805 16.111 -72.254 1.00 58.94 106 SER A O 1
ATOM 829 N N . PRO A 1 107 ? 66.217 15.473 -73.897 1.00 58.62 107 PRO A N 1
ATOM 830 C CA . PRO A 1 107 ? 66.571 16.814 -74.364 1.00 58.62 107 PRO A CA 1
ATOM 831 C C . PRO A 1 107 ? 65.386 17.621 -74.930 1.00 58.62 107 PRO A C 1
ATO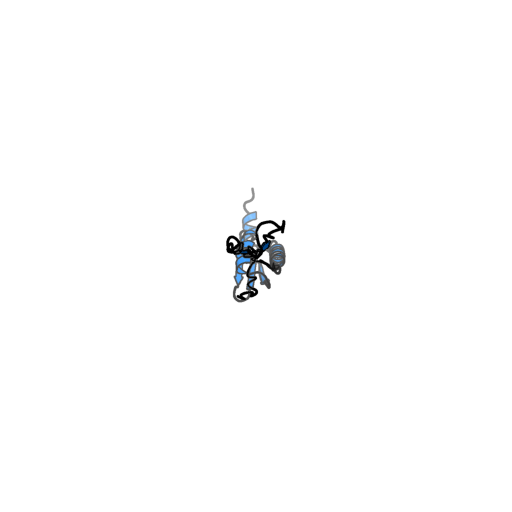M 833 O O . PRO A 1 107 ? 64.421 17.041 -75.439 1.00 58.62 107 PRO A O 1
ATOM 836 N N . PRO A 1 108 ? 65.460 18.968 -74.876 1.00 53.50 108 PRO A N 1
ATOM 837 C CA . PRO A 1 108 ? 64.353 19.853 -75.224 1.00 53.50 108 PRO A CA 1
ATOM 838 C C . PRO A 1 108 ? 64.064 19.785 -76.728 1.00 53.50 108 PRO A C 1
ATOM 840 O O . PRO A 1 108 ? 64.899 20.165 -77.544 1.00 53.50 108 PRO A O 1
ATOM 843 N N . GLY A 1 109 ? 62.878 19.293 -77.099 1.00 56.94 109 GLY A N 1
ATOM 844 C CA . GLY A 1 109 ? 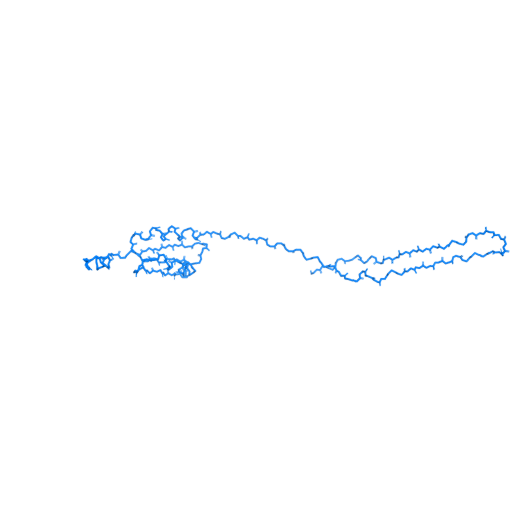62.433 19.263 -78.499 1.00 56.94 109 GLY A CA 1
ATOM 845 C C . GLY A 1 109 ? 61.467 18.139 -78.874 1.00 56.94 109 GLY A C 1
ATOM 846 O O . GLY A 1 109 ? 60.835 18.225 -79.922 1.00 56.94 109 GLY A O 1
ATOM 847 N N . SER A 1 110 ? 61.291 17.113 -78.037 1.00 60.66 110 SER A N 1
ATOM 848 C CA . SER A 1 110 ? 60.250 16.099 -78.259 1.00 60.66 110 SER A CA 1
ATOM 849 C C . SER A 1 110 ? 59.082 16.328 -77.303 1.00 60.66 110 SER A C 1
ATOM 851 O O . SER A 1 110 ? 59.266 16.398 -76.090 1.00 60.66 110 SER A O 1
ATOM 853 N N . GLY A 1 111 ? 57.885 16.524 -77.860 1.00 60.06 111 GLY A N 1
ATOM 854 C CA . GLY A 1 111 ? 56.664 16.723 -77.088 1.00 60.06 111 GLY A CA 1
ATOM 855 C C . GLY A 1 111 ? 56.351 15.473 -76.280 1.00 60.06 111 GLY A C 1
ATOM 856 O O . GLY A 1 111 ? 55.835 14.505 -76.827 1.00 60.06 111 GLY A O 1
ATOM 857 N N . GLN A 1 112 ? 56.680 15.497 -74.992 1.00 61.69 112 GLN A N 1
ATOM 858 C CA . GLN A 1 112 ? 56.287 14.459 -74.054 1.00 61.69 112 GLN A CA 1
ATOM 859 C C . GLN A 1 112 ? 55.616 15.084 -72.839 1.00 61.69 112 GLN A C 1
ATOM 861 O O . GLN A 1 112 ? 56.067 16.088 -72.287 1.00 61.69 112 GLN A O 1
ATOM 866 N N . ILE A 1 113 ? 54.495 14.478 -72.463 1.00 62.75 113 ILE A N 1
ATOM 867 C CA . ILE A 1 113 ? 53.597 14.935 -71.409 1.00 62.75 113 ILE A CA 1
ATOM 868 C C . ILE A 1 113 ? 54.251 14.664 -70.052 1.00 62.75 113 ILE A C 1
ATOM 870 O O . ILE A 1 113 ? 54.407 13.513 -69.639 1.00 62.75 113 ILE A O 1
ATOM 874 N N . THR A 1 114 ? 54.612 15.724 -69.330 1.00 63.19 114 THR A N 1
ATOM 875 C CA . THR A 1 114 ? 54.964 15.627 -67.912 1.00 63.19 114 THR A CA 1
ATOM 876 C C . THR A 1 114 ? 53.685 15.370 -67.123 1.00 63.19 114 THR A C 1
ATOM 878 O O . THR A 1 114 ? 52.792 16.211 -67.037 1.00 63.19 114 THR A O 1
ATOM 881 N N . THR A 1 115 ? 53.553 14.159 -66.585 1.00 65.00 115 THR A N 1
ATOM 882 C CA . THR A 1 115 ? 52.347 13.776 -65.845 1.00 65.00 115 THR A CA 1
ATOM 883 C C . THR A 1 115 ? 52.498 14.208 -64.389 1.00 65.00 115 THR A C 1
ATOM 885 O O . THR A 1 115 ? 53.367 13.712 -63.674 1.00 65.00 115 THR A O 1
ATOM 888 N N . LEU A 1 116 ? 51.658 15.149 -63.957 1.00 65.31 116 LEU A N 1
ATOM 889 C CA . LEU A 1 116 ? 51.516 15.552 -62.559 1.00 65.31 116 LEU A CA 1
ATOM 890 C C . LEU A 1 116 ? 50.395 14.722 -61.925 1.00 65.31 116 LEU A C 1
ATOM 892 O O . LEU A 1 116 ? 49.259 14.785 -62.386 1.00 65.31 116 LEU A O 1
ATOM 896 N N . SER A 1 117 ? 50.708 13.961 -60.875 1.00 66.44 117 SER A N 1
ATOM 897 C CA . SER A 1 117 ? 49.714 13.212 -60.089 1.00 66.44 117 SER A CA 1
ATOM 898 C C . SER A 1 117 ? 49.641 13.754 -58.664 1.00 66.44 117 SER A C 1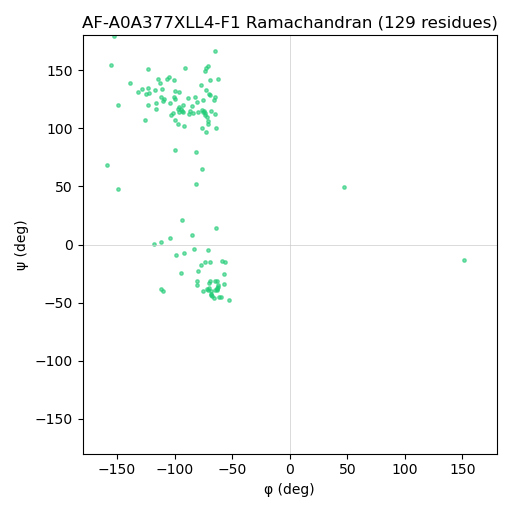
ATOM 900 O O . SER A 1 117 ? 50.669 14.120 -58.082 1.00 66.44 117 SER A O 1
ATOM 902 N N . SER A 1 118 ? 48.432 13.789 -58.105 1.00 62.25 118 SER A N 1
ATOM 903 C CA . SER A 1 118 ? 48.169 14.130 -56.709 1.00 62.25 118 SER A CA 1
ATOM 904 C C . SER A 1 118 ? 47.368 13.016 -56.035 1.00 62.25 118 SER A C 1
ATOM 906 O O . SER A 1 118 ? 46.330 12.585 -56.527 1.00 62.25 118 SER A O 1
ATOM 908 N N . ASP A 1 119 ? 47.854 12.569 -54.879 1.00 65.12 119 ASP A N 1
ATOM 909 C CA . ASP A 1 119 ? 47.217 11.532 -54.070 1.00 65.12 119 ASP A CA 1
ATOM 910 C C . ASP A 1 119 ? 46.949 12.072 -52.663 1.00 65.12 119 ASP A C 1
ATOM 912 O O . ASP A 1 119 ? 47.818 12.693 -52.039 1.00 65.12 119 ASP A O 1
ATOM 916 N N . VAL A 1 120 ? 45.743 11.819 -52.146 1.00 65.94 120 VAL A N 1
ATOM 917 C CA . VAL A 1 120 ? 45.349 12.175 -50.778 1.00 65.94 120 VAL A CA 1
ATOM 918 C C . VAL A 1 120 ? 45.445 10.935 -49.887 1.00 65.94 120 VAL A C 1
ATOM 920 O O . VAL A 1 120 ? 44.908 9.878 -50.212 1.00 65.94 120 VAL A O 1
ATOM 923 N N . SER A 1 121 ? 46.166 11.030 -48.769 1.00 62.56 121 SER A N 1
ATOM 924 C CA . SER A 1 121 ? 46.439 9.886 -47.889 1.00 62.56 121 SER A CA 1
ATOM 925 C C . SER A 1 121 ? 45.952 10.169 -46.475 1.00 62.56 121 SER A C 1
ATOM 927 O O . SER A 1 121 ? 46.428 11.100 -45.833 1.00 62.56 121 SER A O 1
ATOM 929 N N . VAL A 1 122 ? 45.030 9.342 -45.977 1.00 62.91 122 VAL A N 1
ATOM 930 C CA . VAL A 1 122 ? 44.539 9.391 -44.593 1.00 62.91 122 VAL A CA 1
ATOM 931 C C . VAL A 1 122 ? 45.060 8.162 -43.855 1.00 62.91 122 VAL A C 1
ATOM 933 O O . VAL A 1 122 ? 44.809 7.030 -44.273 1.00 62.91 122 VAL A O 1
ATOM 936 N N . LYS A 1 123 ? 45.778 8.362 -42.742 1.00 57.69 123 LYS A N 1
ATOM 937 C CA . LYS A 1 123 ? 46.152 7.259 -41.847 1.00 57.69 123 LYS A CA 1
ATOM 938 C C . LYS A 1 123 ? 44.899 6.785 -41.116 1.00 57.69 123 LYS A C 1
ATOM 940 O O . LYS A 1 123 ? 44.413 7.438 -40.199 1.00 57.69 123 LYS A O 1
ATOM 945 N N . ARG A 1 124 ? 44.360 5.643 -41.539 1.00 52.81 124 ARG A N 1
ATOM 946 C CA . ARG A 1 124 ? 43.223 4.998 -40.880 1.00 52.81 124 ARG A CA 1
ATOM 947 C C . ARG A 1 124 ? 43.715 4.380 -39.563 1.00 52.81 124 ARG A C 1
ATOM 949 O O . ARG A 1 124 ? 44.279 3.291 -39.567 1.00 52.81 124 ARG A O 1
ATOM 956 N N . CYS A 1 125 ? 43.550 5.082 -38.441 1.00 52.78 125 CYS A N 1
ATOM 957 C CA . CYS A 1 125 ? 43.784 4.498 -37.119 1.00 52.78 125 CYS A CA 1
ATOM 958 C C . CYS A 1 125 ? 42.664 3.500 -36.812 1.00 52.78 125 CYS A C 1
ATOM 960 O O . CYS A 1 125 ? 41.528 3.887 -36.554 1.00 52.78 125 CYS A O 1
ATOM 962 N N . GLN A 1 126 ? 42.980 2.208 -36.866 1.00 58.22 126 GLN A N 1
ATOM 963 C CA . GLN A 1 126 ? 42.050 1.132 -36.548 1.00 58.22 126 GLN A CA 1
ATOM 964 C C . GLN A 1 126 ? 42.299 0.619 -35.134 1.00 58.22 126 GLN A C 1
ATOM 966 O O . GLN A 1 126 ? 42.957 -0.396 -34.973 1.00 58.22 126 GLN A O 1
ATOM 971 N N . HIS A 1 127 ? 41.768 1.307 -34.123 1.00 48.69 127 HIS A N 1
ATOM 972 C CA . HIS A 1 127 ? 41.597 0.733 -32.786 1.00 48.69 127 HIS A CA 1
ATOM 973 C C . HIS A 1 127 ? 40.369 1.347 -32.100 1.00 48.69 127 HIS A C 1
ATOM 975 O O . HIS A 1 127 ? 40.347 2.558 -31.884 1.00 48.69 127 HIS A O 1
ATOM 981 N N . PRO A 1 128 ? 39.354 0.551 -31.724 1.00 50.16 128 PRO A N 1
ATOM 982 C CA . PRO A 1 128 ? 38.381 0.989 -30.739 1.00 50.16 128 PRO A CA 1
ATOM 983 C C . PRO A 1 128 ? 39.028 0.928 -29.348 1.00 50.16 128 PRO A C 1
ATOM 985 O O . PRO A 1 128 ? 39.340 -0.155 -28.852 1.00 50.16 128 PRO A O 1
ATOM 988 N N . CYS A 1 129 ? 39.227 2.084 -28.708 1.00 46.47 129 CYS A N 1
ATOM 989 C CA . CYS A 1 129 ? 39.431 2.119 -27.262 1.00 46.47 129 CYS A CA 1
ATOM 990 C C . CYS A 1 129 ? 38.141 1.630 -26.599 1.00 46.47 129 CYS A C 1
ATOM 992 O O . CYS A 1 129 ? 37.093 2.267 -26.708 1.00 46.47 129 CYS A O 1
ATOM 994 N N . ARG A 1 130 ? 38.224 0.465 -25.960 1.00 51.38 130 ARG A N 1
ATOM 995 C CA . ARG A 1 130 ? 37.181 -0.070 -25.089 1.00 51.38 130 ARG A CA 1
ATOM 996 C C . ARG A 1 130 ? 37.257 0.670 -23.751 1.00 51.38 130 ARG A C 1
ATOM 998 O O . ARG A 1 130 ? 38.361 0.931 -23.276 1.00 51.38 130 ARG A O 1
ATOM 1005 N N . VAL A 1 131 ? 36.093 1.031 -23.221 1.00 46.38 131 VAL A N 1
ATOM 1006 C CA . VAL A 1 131 ? 35.910 1.707 -21.925 1.00 46.38 131 VAL A CA 1
ATOM 1007 C C . VAL A 1 131 ? 36.190 0.742 -20.779 1.00 46.38 131 VAL A C 1
ATOM 1009 O O . VAL A 1 131 ? 35.841 -0.452 -20.945 1.00 46.38 131 VAL A O 1
#

Mean predicted aligned error: 17.72 Å

Foldseek 3Di:
DDPPPVVVVVPDAWDKDKDQADADAQVVLLVVCVVLADPPKHWDADRVRSMIIITHPPVSVVVSRVVRVVVSDHDDDDDDDDDDDDDDPVPPDDFDKDWDFDDDPDDPDDDDDGDIDIDTDDDPPDDDDDD

Nearest PDB structures (foldseek):
  4ec5-assembly2_A  TM=9.179E-01  e=1.228E-03  Pseudomonas aeruginosa PAO1
  5ngi-assembly1_B  TM=9.102E-01  e=2.834E-03  Pseudomonas aeruginosa
  4ec5-assembly3_B  TM=7.587E-01  e=1.806E-03  Pseudomonas aeruginosa PAO1
  4e9j-assembly3_B  TM=7.229E-01  e=1.588E-03  Pseudomonas aeruginosa PAO1
  5ngi-assembly1_A  TM=8.011E-01  e=6.133E-03  Pseudomonas aeruginosa

Secondary structure (DSSP, 8-state):
--THHHHHHTTSPPEEEEEE-SSS-HHHHHHHHGGGS-TT-EEEEETTTTEEEEEE-TTTHHHHHHHHHHH--PPPPP----------GGGSS--PEEEEE----S-TTS-----EEEEE-----------

InterPro domains:
  IPR005644 NolW-like [PF03958] (18-77)
  IPR038591 NolW-like superfamily [G3DSA:3.30.1370.120] (1-80)
  IPR051808 Type IV pilus biogenesis and competence protein [PTHR30604] (10-119)

Sequence (131 aa):
MKPNRRKRLQNLPLQAESVTLHFADAEELAKSGGKLLSARGHLMADKRTNRLLIRDDARHLPALKAWAQEMDLPVGQVELAAHIVSMSETSLRELGVKWRLAEAGSPPGSGQITTLSSDVSVKRCQHPCRV

Radius of gyration: 41.51 Å; Cα contacts (8 Å, |Δi|>4): 136; chains: 1; bounding box: 100×28×98 Å